Protein AF-A0A172Y1P9-F1 (afdb_monomer_lite)

Structure (mmCIF, N/CA/C/O backbone):
data_AF-A0A172Y1P9-F1
#
_entry.id   AF-A0A172Y1P9-F1
#
loop_
_atom_site.group_PDB
_atom_site.id
_atom_site.type_symbol
_atom_site.label_atom_id
_atom_site.label_alt_id
_atom_site.label_comp_id
_atom_site.label_asym_id
_atom_site.label_entity_id
_atom_site.label_seq_id
_atom_site.pdbx_PDB_ins_code
_atom_site.Cartn_x
_atom_site.Cartn_y
_atom_site.Cartn_z
_atom_site.occupancy
_atom_site.B_iso_or_equiv
_atom_site.auth_seq_id
_atom_site.auth_comp_id
_atom_site.auth_asym_id
_atom_site.auth_atom_id
_atom_site.pdbx_PDB_model_num
ATOM 1 N N . MET A 1 1 ? -26.489 11.994 33.137 1.00 68.44 1 MET A N 1
ATOM 2 C CA . MET A 1 1 ? -26.437 13.122 32.183 1.00 68.44 1 MET A CA 1
ATOM 3 C C . MET A 1 1 ? -25.017 13.360 31.685 1.00 68.44 1 MET A C 1
ATOM 5 O O . MET A 1 1 ? -24.754 12.976 30.558 1.00 68.44 1 MET A O 1
ATOM 9 N N . PHE A 1 2 ? -24.084 13.848 32.516 1.00 81.38 2 PHE A N 1
ATOM 10 C CA . PHE A 1 2 ? -22.695 14.133 32.102 1.00 81.38 2 PHE A CA 1
ATOM 11 C C . PHE A 1 2 ? -22.009 12.974 31.354 1.00 81.38 2 PHE A C 1
ATOM 13 O O . PHE A 1 2 ? -21.611 13.132 30.209 1.00 81.38 2 PHE A O 1
ATOM 20 N N . ARG A 1 3 ? -21.995 11.768 31.939 1.00 77.50 3 ARG A N 1
ATOM 21 C CA . ARG A 1 3 ? -21.368 10.581 31.329 1.00 77.50 3 ARG A CA 1
ATOM 22 C C . ARG A 1 3 ? -21.965 10.180 29.972 1.00 77.50 3 ARG A C 1
ATOM 24 O O . ARG A 1 3 ? -21.236 9.732 29.100 1.00 77.50 3 ARG A O 1
ATOM 31 N N . ILE A 1 4 ? -23.277 10.346 29.798 1.00 85.06 4 ILE A N 1
ATOM 32 C CA . ILE A 1 4 ? -23.961 10.058 28.527 1.00 85.06 4 ILE A CA 1
ATOM 33 C C . ILE A 1 4 ? -23.542 11.093 27.477 1.00 85.06 4 ILE A C 1
ATOM 35 O O . ILE A 1 4 ? -23.172 10.715 26.370 1.00 85.06 4 ILE A O 1
ATOM 39 N N . ALA A 1 5 ? -23.528 12.380 27.842 1.00 87.38 5 ALA A N 1
ATOM 40 C CA . ALA A 1 5 ? -23.104 13.457 26.952 1.00 87.38 5 ALA A CA 1
ATOM 41 C C . ALA A 1 5 ? -21.648 13.280 26.489 1.00 87.38 5 ALA A C 1
ATOM 43 O O . ALA A 1 5 ? -21.370 13.400 25.299 1.00 87.38 5 ALA A O 1
ATOM 44 N N . THR A 1 6 ? -20.738 12.913 27.399 1.00 85.56 6 THR A N 1
ATOM 45 C CA . THR A 1 6 ? -19.334 12.644 27.056 1.00 85.56 6 THR A CA 1
ATOM 46 C C . THR A 1 6 ? -19.205 11.489 26.065 1.00 85.56 6 THR A C 1
ATOM 48 O O . THR A 1 6 ? -18.499 11.626 25.074 1.00 85.56 6 THR A O 1
ATOM 51 N N . VAL A 1 7 ? -19.918 10.376 26.278 1.00 87.69 7 VAL A N 1
ATOM 52 C CA . VAL A 1 7 ? -19.862 9.213 25.374 1.00 87.69 7 VAL A CA 1
ATOM 53 C C . VAL A 1 7 ? -20.376 9.565 23.979 1.00 87.69 7 VAL A C 1
ATOM 55 O O . VAL A 1 7 ? -19.712 9.256 22.993 1.00 87.69 7 VAL A O 1
ATOM 58 N N . VAL A 1 8 ? -21.518 10.252 23.880 1.00 89.94 8 VAL A N 1
ATOM 59 C CA . VAL A 1 8 ? -22.081 10.676 22.586 1.00 89.94 8 VAL A CA 1
ATOM 60 C C . VAL A 1 8 ? -21.123 11.618 21.849 1.00 89.94 8 VAL A C 1
ATOM 62 O O . VAL A 1 8 ? -20.905 11.467 20.644 1.00 89.94 8 VAL A O 1
ATOM 65 N N . PHE A 1 9 ? -20.501 12.554 22.568 1.00 91.62 9 PHE A N 1
ATOM 66 C CA . PHE A 1 9 ? -19.528 13.480 21.995 1.00 91.62 9 PHE A CA 1
ATOM 67 C C . PHE A 1 9 ? -18.264 12.762 21.501 1.00 91.62 9 PHE A C 1
ATOM 69 O O . PHE A 1 9 ? -17.839 12.981 20.367 1.00 91.62 9 PHE A O 1
ATOM 76 N N . SER A 1 10 ? -17.708 11.845 22.300 1.00 89.31 10 SER A N 1
ATOM 77 C CA . SER A 1 10 ? -16.549 11.031 21.915 1.00 89.31 10 SER A CA 1
ATOM 78 C C . SER A 1 10 ? -16.829 10.171 20.683 1.00 89.31 10 SER A C 1
ATOM 80 O O . SER A 1 10 ? -16.009 10.152 19.770 1.00 89.31 10 SER A O 1
ATOM 82 N N . ILE A 1 11 ? -17.994 9.514 20.613 1.00 91.94 11 ILE A N 1
ATOM 83 C CA . ILE A 1 11 ? -18.398 8.731 19.433 1.00 91.94 11 ILE A CA 1
ATOM 84 C C . ILE A 1 11 ? -18.483 9.632 18.199 1.00 91.94 11 ILE A C 1
ATOM 86 O O . ILE A 1 11 ? -18.012 9.246 17.132 1.00 91.94 11 ILE A O 1
ATOM 90 N N . SER A 1 12 ? -19.042 10.836 18.336 1.00 93.19 12 SER A N 1
ATOM 91 C CA . SER A 1 12 ? -19.203 11.772 17.217 1.00 93.19 12 SER A CA 1
ATOM 92 C C . SER A 1 12 ? -17.853 12.243 16.668 1.00 93.19 12 SER A C 1
ATOM 94 O O . SER A 1 12 ? -17.619 12.165 15.462 1.00 93.19 12 SER A O 1
ATOM 96 N N . ILE A 1 13 ? -16.939 12.668 17.550 1.00 91.69 13 ILE A N 1
ATOM 97 C CA . ILE A 1 13 ? -15.579 13.078 17.165 1.00 91.69 13 ILE A CA 1
ATOM 98 C C . ILE A 1 13 ? -14.825 11.916 16.530 1.00 91.69 13 ILE A C 1
ATOM 100 O O . ILE A 1 13 ? -14.237 12.082 15.460 1.00 91.69 13 ILE A O 1
ATOM 104 N N . PHE A 1 14 ? -14.849 10.747 17.174 1.00 91.56 14 PHE A N 1
ATOM 105 C CA . PHE A 1 14 ? -14.163 9.565 16.674 1.00 91.56 14 PHE A CA 1
ATOM 106 C C . PHE A 1 14 ? -14.692 9.170 15.298 1.00 91.56 14 PHE A C 1
ATOM 108 O O . PHE A 1 14 ? -13.904 8.966 14.386 1.00 91.56 14 PHE A O 1
ATOM 115 N N . THR A 1 15 ? -16.014 9.143 15.112 1.00 91.50 15 THR A N 1
ATOM 116 C CA . THR A 1 15 ? -16.633 8.802 13.824 1.00 91.50 15 THR A CA 1
ATOM 117 C C . THR A 1 15 ? -16.227 9.794 12.739 1.00 91.50 15 THR A C 1
ATOM 119 O O . THR A 1 15 ? -15.819 9.379 11.657 1.00 91.50 15 THR A O 1
ATOM 122 N N . TYR A 1 16 ? -16.269 11.099 13.024 1.00 91.62 16 TYR A N 1
ATOM 123 C CA . TYR A 1 16 ? -15.832 12.125 12.075 1.00 91.62 16 TYR A CA 1
ATOM 124 C C . TYR A 1 16 ? -14.357 11.956 11.681 1.00 91.62 16 TYR A C 1
ATOM 126 O O . TYR A 1 16 ? -14.023 11.940 10.494 1.00 91.62 16 TYR A O 1
ATOM 134 N N . TRP A 1 17 ? -13.471 11.796 12.665 1.00 91.19 17 TRP A N 1
ATOM 135 C CA . TRP A 1 17 ? -12.042 11.603 12.427 1.00 91.19 17 TRP A CA 1
ATOM 136 C C . TRP A 1 17 ? -11.753 10.295 11.675 1.00 91.19 17 TRP A C 1
ATOM 138 O O . TRP A 1 17 ? -11.004 10.299 10.696 1.00 91.19 17 TRP A O 1
ATOM 148 N N . PHE A 1 18 ? -12.397 9.199 12.080 1.00 88.12 18 PHE A N 1
ATOM 149 C CA . PHE A 1 18 ? -12.252 7.875 11.484 1.00 88.12 18 PHE A CA 1
ATOM 150 C C . PHE A 1 18 ? -12.693 7.870 10.023 1.00 88.12 18 PHE A C 1
ATOM 152 O O . PHE A 1 18 ? -11.948 7.393 9.172 1.00 88.12 18 PHE A O 1
ATOM 159 N N . VAL A 1 19 ? -13.858 8.446 9.708 1.00 87.56 19 VAL A N 1
ATOM 160 C CA . VAL A 1 19 ? -14.336 8.559 8.323 1.00 87.56 19 VAL A CA 1
ATOM 161 C C . VAL A 1 19 ? -13.386 9.426 7.505 1.00 87.56 19 VAL A C 1
ATOM 163 O O . VAL A 1 19 ? -12.989 9.019 6.420 1.00 87.56 19 VAL A O 1
ATOM 166 N N . LYS A 1 20 ? -12.942 10.575 8.028 1.00 84.62 20 LYS A N 1
ATOM 167 C CA . LYS A 1 20 ? -12.001 11.453 7.317 1.00 84.62 20 LYS A CA 1
ATOM 168 C C . LYS A 1 20 ? -10.673 10.759 6.987 1.00 84.62 20 LYS A C 1
ATOM 170 O O . LYS A 1 20 ? -10.107 11.026 5.932 1.00 84.62 20 LYS A O 1
ATOM 175 N N . LYS A 1 21 ? -10.159 9.908 7.881 1.00 79.88 21 LYS A N 1
ATOM 176 C CA . LYS A 1 21 ? -8.878 9.206 7.690 1.00 79.88 21 LYS A CA 1
ATOM 177 C C . LYS A 1 21 ? -9.023 7.888 6.912 1.00 79.88 21 LYS A C 1
ATOM 179 O O . LYS A 1 21 ? -8.070 7.496 6.250 1.00 79.88 21 LYS A O 1
ATOM 184 N N . SER A 1 22 ? -10.184 7.229 6.975 1.00 71.38 22 SER A N 1
ATOM 185 C CA . SER A 1 22 ? -10.429 5.909 6.363 1.00 71.38 22 SER A CA 1
ATOM 186 C C . SER A 1 22 ? -11.156 5.966 5.024 1.00 71.38 22 SER A C 1
ATOM 188 O O . SER A 1 22 ? -11.139 4.983 4.287 1.00 71.38 22 SER A O 1
ATOM 190 N N . ALA A 1 23 ? -11.829 7.075 4.707 1.00 65.56 23 ALA A N 1
ATOM 191 C CA . ALA A 1 23 ? -12.476 7.233 3.417 1.00 65.56 23 ALA A CA 1
ATOM 192 C C . ALA A 1 23 ? -11.414 7.141 2.319 1.00 65.56 23 ALA A C 1
ATOM 194 O O . ALA A 1 23 ? -10.551 8.011 2.183 1.00 65.56 23 ALA A O 1
ATOM 195 N N . VAL A 1 24 ? -11.495 6.068 1.532 1.00 59.44 24 VAL A N 1
ATOM 196 C CA . VAL A 1 24 ? -10.771 5.945 0.272 1.00 59.44 24 VAL A CA 1
ATOM 197 C C . VAL A 1 24 ? -11.331 7.044 -0.615 1.00 59.44 24 VAL A C 1
ATOM 199 O O . VAL A 1 24 ? -12.461 6.948 -1.090 1.00 59.44 24 VAL A O 1
ATOM 202 N N . GLY A 1 25 ? -10.586 8.139 -0.758 1.00 56.50 25 GLY A N 1
ATOM 203 C CA . GLY A 1 25 ? -10.973 9.205 -1.665 1.00 56.50 25 GLY A CA 1
ATOM 204 C C . GLY A 1 25 ? -11.122 8.597 -3.051 1.00 56.50 25 GLY A C 1
ATOM 205 O O . GLY A 1 25 ? -10.130 8.172 -3.634 1.00 56.50 25 GLY A O 1
ATOM 206 N N . ILE A 1 26 ? -12.350 8.516 -3.565 1.00 53.34 26 ILE A N 1
ATOM 207 C CA . ILE A 1 26 ? -12.567 8.320 -4.995 1.00 53.34 26 ILE A CA 1
ATOM 208 C C . ILE A 1 26 ? -11.987 9.578 -5.628 1.00 53.34 26 ILE A C 1
ATOM 210 O O . ILE A 1 26 ? -12.547 10.671 -5.514 1.00 53.34 26 ILE A O 1
ATOM 214 N N . VAL A 1 27 ? -10.779 9.446 -6.159 1.00 60.62 27 VAL A N 1
ATOM 215 C CA . VAL A 1 27 ? -10.036 10.568 -6.706 1.00 60.62 27 VAL A CA 1
ATOM 216 C C . VAL A 1 27 ? -10.651 10.888 -8.060 1.00 60.62 27 VAL A C 1
ATOM 218 O O . VAL A 1 27 ? -10.517 10.127 -9.011 1.00 60.62 27 VAL A O 1
ATOM 221 N N . LYS A 1 28 ? -11.361 12.013 -8.137 1.00 58.72 28 LYS A N 1
ATOM 222 C CA . LYS A 1 28 ? -11.746 12.612 -9.414 1.00 58.72 28 LYS A CA 1
ATOM 223 C C . LYS A 1 28 ? -10.465 13.028 -10.153 1.00 58.72 28 LYS A C 1
ATOM 225 O O . LYS A 1 28 ? -9.552 13.529 -9.502 1.00 58.72 28 LYS A O 1
ATOM 230 N N . ASP A 1 29 ? -10.406 12.786 -11.462 1.00 67.12 29 ASP A N 1
ATOM 231 C CA . ASP A 1 29 ? -9.241 13.069 -12.319 1.00 67.12 29 ASP A CA 1
ATOM 232 C C . ASP A 1 29 ? -7.982 12.244 -11.962 1.00 67.12 29 ASP A C 1
ATOM 234 O O . ASP A 1 29 ? -6.856 12.740 -11.940 1.00 67.12 29 ASP A O 1
ATOM 238 N N . SER A 1 30 ? -8.171 10.954 -11.660 1.00 75.12 30 SER A N 1
ATOM 239 C CA . SER A 1 30 ? -7.081 10.012 -11.375 1.00 75.12 30 SER A CA 1
ATOM 240 C C . SER A 1 30 ? -6.625 9.218 -12.596 1.00 75.12 30 SER A C 1
ATOM 242 O O . SER A 1 30 ? -7.455 8.753 -13.375 1.00 75.12 30 SER A O 1
ATOM 244 N N . LEU A 1 31 ? -5.325 8.936 -12.661 1.00 84.69 31 LEU A N 1
ATOM 245 C CA . LEU A 1 31 ? -4.743 7.953 -13.571 1.00 84.69 31 LEU A CA 1
ATOM 246 C C . LEU A 1 31 ? -5.044 6.534 -13.066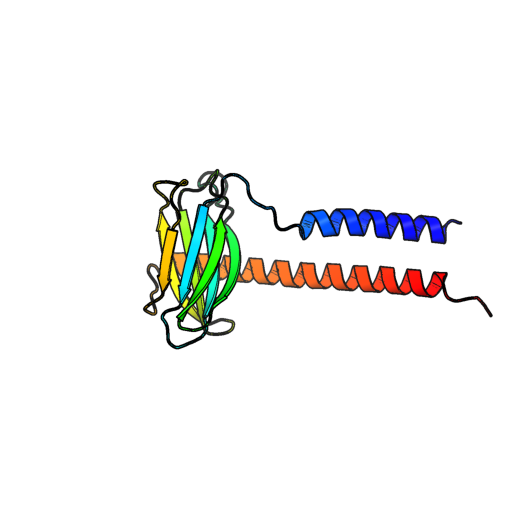 1.00 84.69 31 LEU A C 1
ATOM 248 O O . LEU A 1 31 ? -4.735 6.226 -11.911 1.00 84.69 31 LEU A O 1
ATOM 252 N N . SER A 1 32 ? -5.590 5.657 -13.912 1.00 87.06 32 SER A N 1
ATOM 253 C CA . SER A 1 32 ? -5.715 4.234 -13.571 1.00 87.06 32 SER A CA 1
ATOM 254 C C . SER A 1 32 ? -4.410 3.509 -13.887 1.00 87.06 32 SER A C 1
ATOM 256 O O . SER A 1 32 ? -3.966 3.473 -15.035 1.00 87.06 32 SER A O 1
ATOM 258 N N . LEU A 1 33 ? -3.799 2.918 -12.864 1.00 89.50 33 LEU A N 1
ATOM 259 C CA . LEU A 1 33 ? -2.621 2.072 -12.983 1.00 89.50 33 LEU A CA 1
ATOM 260 C C . LEU A 1 33 ? -3.014 0.616 -12.740 1.00 89.50 33 LEU A C 1
ATOM 262 O O . LEU A 1 33 ? -3.421 0.250 -11.640 1.00 89.50 33 LEU A O 1
ATOM 266 N N . GLN A 1 34 ? -2.832 -0.234 -13.740 1.00 92.69 34 GLN A N 1
ATOM 267 C CA . GLN A 1 34 ? -2.967 -1.676 -13.619 1.00 92.69 34 GLN A CA 1
ATOM 268 C C . GLN A 1 34 ? -1.584 -2.312 -13.472 1.00 92.69 34 GLN A C 1
ATOM 270 O O . GLN A 1 34 ? -0.771 -2.267 -14.390 1.00 92.69 34 GLN A O 1
ATOM 275 N N . VAL A 1 35 ? -1.324 -2.946 -12.330 1.00 93.31 35 VAL A N 1
ATOM 276 C CA . VAL A 1 35 ? -0.097 -3.721 -12.102 1.00 93.31 35 VAL A CA 1
ATOM 277 C C . VAL A 1 35 ? -0.418 -5.201 -12.239 1.00 93.31 35 VAL A C 1
ATOM 279 O O . VAL A 1 35 ? -1.259 -5.729 -11.508 1.00 93.31 35 VAL A O 1
ATOM 282 N N . VAL A 1 36 ? 0.252 -5.870 -13.174 1.00 94.38 36 VAL A N 1
ATOM 283 C CA . VAL A 1 36 ? 0.108 -7.300 -13.459 1.00 94.38 36 VAL A CA 1
ATOM 284 C C . VAL A 1 36 ? 1.356 -8.023 -12.975 1.00 94.38 36 VAL A C 1
ATOM 286 O O . VAL A 1 36 ? 2.469 -7.696 -13.384 1.00 94.38 36 VAL A O 1
ATOM 289 N N . ASN A 1 37 ? 1.187 -9.027 -12.118 1.00 94.81 37 ASN A N 1
ATOM 290 C CA . ASN A 1 37 ? 2.304 -9.847 -11.668 1.00 94.81 37 ASN A CA 1
ATOM 291 C C . ASN A 1 37 ? 2.457 -11.069 -12.578 1.00 94.81 37 ASN A C 1
ATOM 293 O O . ASN A 1 37 ? 1.627 -11.971 -12.527 1.00 94.81 37 ASN A O 1
ATOM 297 N N . LYS A 1 38 ? 3.521 -11.112 -13.380 1.00 94.56 38 LYS A N 1
ATOM 298 C CA . LYS A 1 38 ? 3.874 -12.251 -14.246 1.00 94.56 38 LYS A CA 1
ATOM 299 C C . LYS A 1 38 ? 4.987 -13.121 -13.651 1.00 94.56 38 LYS A C 1
ATOM 301 O O . LYS A 1 38 ? 5.425 -14.087 -14.267 1.00 94.56 38 LYS A O 1
ATOM 306 N N . LEU A 1 39 ? 5.460 -12.796 -12.446 1.00 92.06 39 LEU A N 1
ATOM 307 C CA . LEU A 1 39 ? 6.433 -13.619 -11.738 1.00 92.06 39 LEU A CA 1
ATOM 308 C C . LEU A 1 39 ? 5.750 -14.832 -11.089 1.00 92.06 39 LEU A C 1
ATOM 310 O O . LEU A 1 39 ? 4.608 -14.736 -10.641 1.00 92.06 39 LEU A O 1
ATOM 314 N N . PRO A 1 40 ? 6.466 -15.961 -10.930 1.00 91.69 40 PRO A N 1
ATOM 315 C CA . PRO A 1 40 ? 5.910 -17.198 -10.375 1.00 91.69 40 PRO A CA 1
ATOM 316 C C . PRO A 1 40 ? 5.593 -17.120 -8.872 1.00 91.69 40 PRO A C 1
ATOM 318 O O . PRO A 1 40 ? 5.051 -18.065 -8.301 1.00 91.69 40 PRO A O 1
ATOM 321 N N . GLN A 1 41 ? 5.928 -16.013 -8.203 1.00 92.50 41 GLN A N 1
ATOM 322 C CA . GLN A 1 41 ? 5.719 -15.813 -6.770 1.00 92.50 41 GLN A CA 1
ATOM 323 C C . GLN A 1 41 ? 4.788 -14.628 -6.509 1.00 92.50 41 GLN A C 1
ATOM 325 O O . GLN A 1 41 ? 4.748 -13.663 -7.269 1.00 92.50 41 GLN A O 1
ATOM 330 N N . THR A 1 42 ? 4.044 -14.686 -5.402 1.00 93.38 42 THR A N 1
ATOM 331 C CA . THR A 1 42 ? 3.214 -13.555 -4.966 1.00 93.38 42 THR A CA 1
ATOM 332 C C . THR A 1 42 ? 4.111 -12.435 -4.460 1.00 93.38 42 THR A C 1
ATOM 334 O O . THR A 1 42 ? 4.904 -12.652 -3.542 1.00 93.38 42 THR A O 1
ATOM 337 N N . LEU A 1 43 ? 3.944 -11.242 -5.021 1.00 94.00 43 LEU A N 1
ATOM 338 C CA . LEU A 1 43 ? 4.673 -10.051 -4.608 1.00 94.00 43 LEU A CA 1
ATOM 339 C C . LEU A 1 43 ? 3.735 -9.039 -3.967 1.00 94.00 43 LEU A C 1
ATOM 341 O O . LEU A 1 43 ? 2.559 -8.942 -4.320 1.00 94.00 43 LEU A O 1
ATOM 345 N N . ASP A 1 44 ? 4.270 -8.308 -2.999 1.00 94.69 44 ASP A N 1
ATOM 346 C CA . ASP A 1 44 ? 3.591 -7.205 -2.337 1.00 94.69 44 ASP A CA 1
ATOM 347 C C . ASP A 1 44 ? 3.979 -5.890 -3.011 1.00 94.69 44 ASP A C 1
ATOM 349 O O . ASP A 1 44 ? 5.146 -5.497 -2.965 1.00 94.69 44 ASP A O 1
ATOM 353 N N . PHE A 1 45 ? 3.018 -5.248 -3.675 1.00 94.62 45 PHE A N 1
ATOM 354 C CA . PHE A 1 45 ? 3.269 -4.075 -4.502 1.00 94.62 45 PHE A CA 1
ATOM 355 C C . PHE A 1 45 ? 2.866 -2.774 -3.816 1.00 94.62 45 PHE A C 1
ATOM 357 O O . PHE A 1 45 ? 1.807 -2.665 -3.188 1.00 94.62 45 PHE A O 1
ATOM 364 N N . TYR A 1 46 ? 3.710 -1.769 -4.012 1.00 93.69 46 TYR A N 1
ATOM 365 C CA . TYR A 1 46 ? 3.527 -0.398 -3.566 1.00 93.69 46 TYR A CA 1
ATOM 366 C C . TYR A 1 46 ? 3.773 0.540 -4.746 1.00 93.69 46 TYR A C 1
ATOM 368 O O . TYR A 1 46 ? 4.611 0.261 -5.606 1.00 93.69 46 TYR A O 1
ATOM 376 N N . VAL A 1 47 ? 3.052 1.654 -4.768 1.00 92.69 47 VAL A N 1
ATOM 377 C CA . VAL A 1 47 ? 3.300 2.772 -5.680 1.00 92.69 47 VAL A CA 1
ATOM 378 C C . VAL A 1 47 ? 3.699 3.981 -4.867 1.00 92.69 47 VAL A C 1
ATOM 380 O O . VAL A 1 47 ? 3.135 4.222 -3.805 1.00 92.69 47 VAL A O 1
ATOM 383 N N . ILE A 1 48 ? 4.664 4.735 -5.370 1.00 90.44 48 ILE A N 1
ATOM 384 C CA . ILE A 1 48 ? 5.103 5.990 -4.775 1.00 90.44 48 ILE A CA 1
ATOM 385 C C . ILE A 1 48 ? 4.915 7.088 -5.813 1.00 90.44 48 ILE A C 1
ATOM 387 O O . ILE A 1 48 ? 5.539 7.033 -6.871 1.00 90.44 48 ILE A O 1
ATOM 391 N N . ASN A 1 49 ? 4.072 8.075 -5.516 1.00 87.19 49 ASN A N 1
ATOM 392 C CA . ASN A 1 49 ? 3.925 9.262 -6.356 1.00 87.19 49 ASN A CA 1
ATOM 393 C C . ASN A 1 49 ? 4.898 10.346 -5.901 1.00 87.19 49 ASN A C 1
ATOM 395 O O . ASN A 1 49 ? 4.940 10.682 -4.715 1.00 87.19 49 ASN A O 1
ATOM 399 N N . ASN A 1 50 ? 5.633 10.935 -6.846 1.00 78.88 50 ASN A N 1
ATOM 400 C CA . ASN A 1 50 ? 6.507 12.065 -6.548 1.00 78.88 50 ASN A CA 1
ATOM 401 C C . ASN A 1 50 ? 5.759 13.389 -6.718 1.00 78.88 50 ASN A C 1
ATOM 403 O O . ASN A 1 50 ? 5.790 14.001 -7.788 1.00 78.88 50 ASN A O 1
ATOM 407 N N . ASN A 1 51 ? 5.025 13.800 -5.686 1.00 66.38 51 ASN A N 1
ATOM 408 C CA . ASN A 1 51 ? 4.314 15.071 -5.685 1.00 66.38 51 ASN A CA 1
ATOM 409 C C . ASN A 1 51 ? 5.288 16.208 -5.318 1.00 66.38 51 ASN A C 1
ATOM 411 O O . ASN A 1 51 ? 5.579 16.420 -4.144 1.00 66.38 51 ASN A O 1
ATOM 415 N N . ASP A 1 52 ? 5.686 16.982 -6.336 1.00 57.38 52 ASP A N 1
ATOM 416 C CA . ASP A 1 52 ? 6.340 18.302 -6.245 1.00 57.38 52 ASP A CA 1
ATOM 417 C C . ASP A 1 52 ? 7.872 18.313 -5.954 1.00 57.38 52 ASP A C 1
ATOM 419 O O . ASP A 1 52 ? 8.305 17.988 -4.844 1.00 57.38 52 ASP A O 1
ATOM 423 N N . PRO A 1 53 ? 8.723 18.743 -6.913 1.00 52.19 53 PRO A N 1
ATOM 424 C CA . PRO A 1 53 ? 10.168 18.882 -6.706 1.00 52.19 53 PRO A CA 1
ATOM 425 C C . PRO A 1 53 ? 10.574 20.089 -5.832 1.00 52.19 53 PRO A C 1
ATOM 427 O O . PRO A 1 53 ? 11.682 20.084 -5.296 1.00 52.19 53 PRO A O 1
ATOM 430 N N . ASP A 1 54 ? 9.701 21.087 -5.627 1.00 52.97 54 ASP A N 1
ATOM 431 C CA . ASP A 1 54 ? 10.053 22.357 -4.958 1.00 52.97 54 ASP A CA 1
ATOM 432 C C . ASP A 1 54 ? 9.796 22.373 -3.436 1.00 52.97 54 ASP A C 1
ATOM 434 O O . ASP A 1 54 ? 10.224 23.286 -2.726 1.00 52.97 54 ASP A O 1
ATOM 438 N N . LYS A 1 55 ? 9.116 21.357 -2.889 1.00 47.59 55 LYS A N 1
ATOM 439 C CA . LYS A 1 55 ? 8.806 21.241 -1.451 1.00 47.59 55 LYS A CA 1
ATOM 440 C C . LYS A 1 55 ? 9.289 19.921 -0.868 1.00 47.59 55 LYS A C 1
ATOM 442 O O . LYS A 1 55 ? 8.470 19.126 -0.423 1.00 47.59 55 LYS A O 1
ATOM 447 N N . ASN A 1 56 ? 10.607 19.699 -0.842 1.00 48.19 56 ASN A N 1
ATOM 448 C CA . ASN A 1 56 ? 11.216 18.523 -0.199 1.00 48.19 56 ASN A CA 1
ATOM 449 C C . ASN A 1 56 ? 10.433 17.218 -0.477 1.00 48.19 56 ASN A C 1
ATOM 451 O O . ASN A 1 56 ? 10.099 16.510 0.469 1.00 48.19 56 ASN A O 1
ATOM 455 N N . GLY A 1 57 ? 10.098 16.980 -1.756 1.00 52.75 57 GLY A N 1
ATOM 456 C CA . GLY A 1 57 ? 9.437 15.793 -2.314 1.00 52.75 57 GLY A CA 1
ATOM 457 C C . GLY A 1 57 ? 8.669 14.936 -1.313 1.00 52.75 57 GLY A C 1
ATOM 458 O O . GLY A 1 57 ? 9.204 13.944 -0.818 1.00 52.75 57 GLY A O 1
ATOM 459 N N . ILE A 1 58 ? 7.419 15.297 -1.008 1.00 56.75 58 ILE A N 1
ATOM 460 C CA . ILE A 1 58 ? 6.555 14.416 -0.215 1.00 56.75 58 ILE A CA 1
ATOM 461 C C . ILE A 1 58 ? 6.187 13.235 -1.116 1.00 56.75 58 ILE A C 1
ATOM 463 O O . ILE A 1 58 ? 5.282 13.313 -1.947 1.00 56.75 58 ILE A O 1
ATOM 467 N N . LEU A 1 59 ? 6.943 12.153 -0.959 1.00 67.62 59 LEU A N 1
ATOM 468 C CA . LEU A 1 59 ? 6.729 10.887 -1.636 1.00 67.62 59 LEU A CA 1
ATOM 469 C C . LEU A 1 59 ? 5.507 10.211 -1.008 1.00 67.62 59 LEU A C 1
ATOM 471 O O . LEU A 1 59 ? 5.530 9.749 0.134 1.00 67.62 59 LEU A O 1
ATOM 475 N N . GLU A 1 60 ? 4.400 10.197 -1.746 1.00 77.62 60 GLU A N 1
ATOM 476 C CA . GLU A 1 60 ? 3.164 9.564 -1.297 1.00 77.62 60 GLU A CA 1
ATOM 477 C C . GLU A 1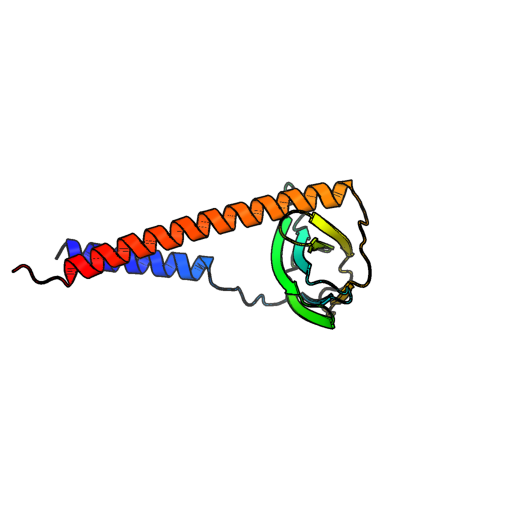 60 ? 3.205 8.081 -1.656 1.00 77.62 60 GLU A C 1
ATOM 479 O O . GLU A 1 60 ? 2.903 7.686 -2.785 1.00 77.62 60 GLU A O 1
ATOM 484 N N . ALA A 1 61 ? 3.596 7.254 -0.686 1.00 85.00 61 ALA A N 1
ATOM 485 C CA . ALA A 1 61 ? 3.539 5.806 -0.809 1.00 85.00 61 ALA A CA 1
ATOM 486 C C . ALA A 1 61 ? 2.104 5.291 -0.604 1.00 85.00 61 ALA A C 1
ATOM 488 O O . ALA A 1 61 ? 1.400 5.678 0.330 1.00 85.00 61 ALA A O 1
ATOM 489 N N . LYS A 1 62 ? 1.681 4.369 -1.46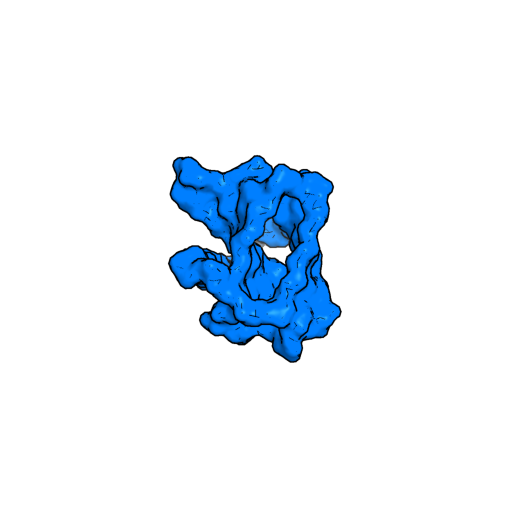6 1.00 87.38 62 LYS A N 1
ATOM 490 C CA . LYS A 1 62 ? 0.386 3.695 -1.421 1.00 87.38 62 LYS A CA 1
ATOM 491 C C . LYS A 1 62 ? 0.573 2.198 -1.608 1.00 87.38 62 LYS A C 1
ATOM 493 O O . LYS A 1 62 ? 1.295 1.748 -2.496 1.00 87.38 62 LYS A O 1
ATOM 498 N N . HIS A 1 63 ? -0.103 1.418 -0.775 1.00 90.94 63 HIS A N 1
ATOM 499 C CA . HIS A 1 63 ? -0.126 -0.034 -0.901 1.00 90.94 63 HIS A CA 1
ATOM 500 C C . HIS A 1 63 ? -1.157 -0.466 -1.947 1.00 90.94 63 HIS A C 1
ATOM 502 O O . HIS A 1 63 ? -2.345 -0.216 -1.765 1.00 90.94 63 HIS A O 1
ATOM 508 N N . ILE A 1 64 ? -0.711 -1.128 -3.018 1.00 89.12 64 ILE A N 1
ATOM 509 C CA . ILE A 1 64 ? -1.605 -1.709 -4.039 1.00 89.12 64 ILE A 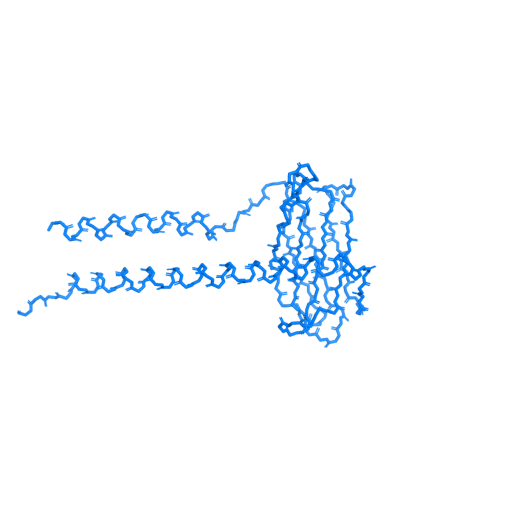CA 1
ATOM 510 C C . ILE A 1 64 ? -2.156 -3.051 -3.542 1.00 89.12 64 ILE A C 1
ATOM 512 O O . ILE A 1 64 ? -3.320 -3.413 -3.754 1.00 89.12 64 ILE A O 1
ATOM 516 N N . GLY A 1 65 ? -1.289 -3.823 -2.885 1.00 89.62 65 GLY A N 1
ATOM 517 C CA . GLY A 1 65 ? -1.617 -5.125 -2.329 1.00 89.62 65 GLY A CA 1
ATOM 518 C C . GLY A 1 65 ? -0.690 -6.244 -2.784 1.00 89.62 65 GLY A C 1
ATOM 519 O O . GLY A 1 65 ? 0.218 -6.077 -3.597 1.00 89.62 65 GLY A O 1
ATOM 520 N N . LYS A 1 66 ? -0.989 -7.437 -2.267 1.00 93.75 66 LYS A N 1
ATOM 521 C CA . LYS A 1 66 ? -0.314 -8.682 -2.634 1.00 93.75 66 LYS A CA 1
ATOM 522 C C . LYS A 1 66 ? -0.942 -9.252 -3.896 1.00 93.75 66 LYS A C 1
ATOM 524 O O . LYS A 1 66 ? -2.085 -9.712 -3.858 1.00 93.75 66 LYS A O 1
ATOM 529 N N . ILE A 1 67 ? -0.200 -9.230 -4.996 1.00 93.06 67 ILE A N 1
ATOM 530 C CA . ILE A 1 67 ? -0.665 -9.689 -6.304 1.00 93.06 67 ILE A CA 1
ATOM 531 C C . ILE A 1 67 ? -0.081 -11.076 -6.568 1.00 93.06 67 ILE A C 1
ATOM 533 O O . ILE A 1 67 ? 1.135 -11.280 -6.546 1.00 93.06 67 ILE A O 1
ATOM 537 N N . ARG A 1 68 ? -0.963 -12.055 -6.778 1.00 94.44 68 ARG A N 1
ATOM 538 C CA . ARG A 1 68 ? -0.587 -13.440 -7.093 1.00 94.44 68 ARG A CA 1
ATOM 539 C C . ARG A 1 68 ? -0.047 -13.546 -8.528 1.00 94.44 68 ARG A C 1
ATOM 541 O O . ARG A 1 68 ? -0.384 -12.686 -9.338 1.00 94.44 68 ARG A O 1
ATOM 548 N N . PRO A 1 69 ? 0.735 -14.590 -8.847 1.00 93.94 69 PRO A N 1
ATOM 549 C CA . PRO A 1 69 ? 1.166 -14.869 -10.218 1.00 93.94 69 PRO A CA 1
ATOM 550 C C . PRO A 1 69 ? -0.017 -14.907 -11.184 1.00 93.94 69 PRO A C 1
ATOM 552 O O . PRO A 1 69 ? -1.021 -15.543 -10.873 1.00 93.94 69 PRO A O 1
ATOM 555 N N . GLU A 1 70 ? 0.108 -14.248 -12.330 1.00 91.88 70 GLU A N 1
ATOM 556 C CA . GLU A 1 70 ? -0.908 -14.110 -13.384 1.00 91.88 70 GLU A CA 1
ATOM 557 C C . GLU A 1 70 ? -2.167 -13.314 -13.002 1.00 91.88 70 GLU A C 1
ATOM 559 O O . GLU A 1 70 ? -3.135 -13.276 -13.761 1.00 91.88 70 GLU A O 1
ATOM 564 N N . TYR A 1 71 ? -2.162 -12.628 -11.857 1.00 94.06 71 TYR A N 1
ATOM 565 C CA . TYR A 1 71 ? -3.231 -11.708 -11.467 1.00 94.06 71 TYR A CA 1
ATOM 566 C C . TYR A 1 71 ? -2.780 -10.256 -11.586 1.00 94.06 71 TYR A C 1
ATOM 568 O O . TYR A 1 71 ? -1.590 -9.938 -11.650 1.00 94.06 71 TYR A O 1
ATOM 576 N N . TYR A 1 72 ? -3.762 -9.360 -11.574 1.00 92.81 72 TYR A N 1
ATOM 577 C CA . TYR A 1 72 ? -3.537 -7.926 -11.588 1.00 92.81 72 TYR A CA 1
ATOM 578 C C . TYR A 1 72 ? -4.323 -7.224 -10.487 1.00 92.81 72 TYR A C 1
ATOM 580 O O . TYR A 1 72 ? -5.312 -7.747 -9.963 1.00 92.81 72 TYR A O 1
ATOM 588 N N . ARG A 1 73 ? -3.891 -6.011 -10.157 1.00 92.00 73 ARG A N 1
ATOM 589 C CA . ARG A 1 73 ? -4.696 -5.044 -9.416 1.00 92.00 73 ARG A CA 1
ATOM 590 C C . ARG A 1 73 ? -4.658 -3.695 -10.099 1.00 92.00 73 ARG A C 1
ATOM 592 O O . ARG A 1 73 ? -3.651 -3.328 -10.695 1.00 92.00 73 ARG A O 1
ATOM 599 N N . ILE A 1 74 ? -5.779 -2.994 -10.002 1.00 89.44 74 ILE A N 1
ATOM 600 C CA . ILE A 1 74 ? -5.935 -1.635 -10.500 1.00 89.44 74 ILE A CA 1
ATOM 601 C C . ILE A 1 74 ? -5.888 -0.708 -9.296 1.00 89.44 74 ILE A C 1
ATOM 603 O O . ILE A 1 74 ? -6.536 -0.975 -8.284 1.00 89.44 74 ILE A O 1
ATOM 607 N N . GLU A 1 75 ? -5.119 0.359 -9.424 1.00 87.06 75 GLU A N 1
ATOM 608 C CA . GLU A 1 75 ? -4.994 1.408 -8.436 1.00 87.06 75 GLU A CA 1
ATOM 609 C C . GLU A 1 75 ? -5.217 2.768 -9.095 1.00 87.06 75 GLU A C 1
ATOM 611 O O . GLU A 1 75 ? -4.778 3.006 -10.218 1.00 87.06 75 GLU A O 1
ATOM 616 N N . HIS A 1 76 ? -5.894 3.671 -8.388 1.00 86.00 76 HIS A N 1
ATOM 617 C CA . HIS A 1 76 ? -6.153 5.021 -8.880 1.00 86.00 76 HIS A CA 1
ATOM 618 C C . HIS A 1 76 ? -5.160 5.996 -8.257 1.00 86.00 76 HIS A C 1
ATOM 620 O O . HIS A 1 76 ? -5.102 6.163 -7.030 1.00 86.00 76 HIS A O 1
ATOM 626 N N . LEU A 1 77 ? -4.373 6.636 -9.117 1.00 83.25 77 LEU A N 1
ATOM 627 C CA . LEU A 1 77 ? -3.304 7.541 -8.733 1.00 83.25 77 LEU A CA 1
ATOM 628 C C . LEU A 1 77 ? -3.711 8.987 -8.985 1.00 83.25 77 LEU A C 1
ATOM 630 O O . LEU A 1 77 ? -4.067 9.374 -10.098 1.00 83.25 77 LEU A O 1
ATOM 634 N N . LYS A 1 78 ? -3.617 9.807 -7.938 1.00 80.69 78 LYS A N 1
ATOM 635 C CA . LYS A 1 78 ? -3.797 11.251 -8.047 1.00 80.69 78 LYS A CA 1
ATOM 636 C C . LYS A 1 78 ? -2.502 11.878 -8.546 1.00 80.69 78 LYS A C 1
ATOM 638 O O . LYS A 1 78 ? -1.501 11.844 -7.836 1.00 80.69 78 LYS A O 1
ATOM 643 N N . MET A 1 79 ? -2.534 12.432 -9.754 1.00 77.44 79 MET A N 1
ATOM 644 C CA . MET A 1 79 ? -1.348 12.946 -10.447 1.00 77.44 79 MET A CA 1
ATOM 645 C C . MET A 1 79 ? -1.395 14.462 -10.668 1.00 77.44 79 MET A C 1
ATOM 647 O O . MET A 1 79 ? -0.660 14.979 -11.500 1.00 77.44 79 MET A O 1
ATOM 651 N N . ASP A 1 80 ? -2.224 15.210 -9.934 1.00 74.94 80 ASP A N 1
ATOM 652 C CA . ASP A 1 80 ? -2.408 16.662 -10.121 1.00 74.94 80 ASP A CA 1
ATOM 653 C C . ASP A 1 80 ? -1.080 17.439 -10.142 1.00 74.94 80 ASP A C 1
ATOM 655 O O . ASP A 1 80 ? -0.913 18.370 -10.926 1.00 74.94 80 ASP A O 1
ATOM 659 N N . LYS A 1 81 ? -0.120 17.028 -9.303 1.00 75.50 81 LYS A N 1
ATOM 660 C CA . LYS A 1 81 ? 1.172 17.705 -9.089 1.00 75.50 81 LYS A CA 1
ATOM 661 C C . LYS A 1 81 ? 2.392 16.852 -9.434 1.00 75.50 81 LYS A C 1
ATOM 663 O O . LYS A 1 81 ? 3.518 17.290 -9.222 1.00 75.50 81 LYS A O 1
ATOM 668 N N . SER A 1 82 ? 2.174 15.644 -9.945 1.00 76.19 82 SER A N 1
ATOM 669 C CA . SER A 1 82 ? 3.244 14.715 -10.288 1.00 76.19 82 SER A CA 1
ATOM 670 C C . SER A 1 82 ? 3.146 14.270 -11.736 1.00 76.19 82 SER A C 1
ATOM 672 O O . SER A 1 82 ? 2.054 14.110 -12.282 1.00 76.19 82 SER A O 1
ATOM 674 N N . ASN A 1 83 ? 4.307 14.070 -12.351 1.00 84.25 83 ASN A N 1
ATOM 675 C CA . ASN A 1 83 ? 4.441 13.490 -13.682 1.00 84.25 83 ASN A CA 1
ATOM 676 C C . ASN A 1 83 ? 5.222 12.169 -13.633 1.00 84.25 83 ASN A C 1
ATOM 678 O O . ASN A 1 83 ? 5.622 11.664 -14.679 1.00 84.25 83 ASN A O 1
ATOM 682 N N . GLU A 1 84 ? 5.468 11.618 -12.444 1.00 87.44 84 GLU A N 1
ATOM 683 C CA . GLU A 1 84 ? 6.170 10.350 -12.288 1.00 87.44 84 GLU A CA 1
ATOM 684 C C . GLU A 1 84 ? 5.699 9.567 -11.064 1.00 87.44 84 GLU A C 1
ATOM 686 O O . GLU A 1 84 ? 5.331 10.121 -10.028 1.00 87.44 84 GLU A O 1
ATOM 691 N N . TYR A 1 85 ? 5.769 8.249 -11.175 1.00 90.56 85 TYR A N 1
ATOM 692 C CA . TYR A 1 85 ? 5.574 7.354 -10.049 1.00 90.56 85 TYR A CA 1
ATOM 693 C C . TYR A 1 85 ? 6.548 6.194 -10.120 1.00 90.56 85 TYR A C 1
ATOM 695 O O . TYR A 1 85 ? 7.080 5.842 -11.178 1.00 90.56 85 TYR A O 1
ATOM 703 N N . TRP A 1 86 ? 6.786 5.594 -8.966 1.00 92.94 86 TRP A N 1
ATOM 704 C CA . TRP A 1 86 ? 7.645 4.434 -8.824 1.00 92.94 86 TRP A CA 1
ATOM 705 C C . TRP A 1 86 ? 6.804 3.240 -8.411 1.00 92.94 86 TRP A C 1
ATOM 707 O O . TRP A 1 86 ? 5.904 3.369 -7.582 1.00 92.94 86 TRP A O 1
ATOM 717 N N . ILE A 1 87 ? 7.107 2.074 -8.973 1.00 93.88 87 ILE A N 1
ATOM 718 C CA . ILE A 1 87 ? 6.530 0.806 -8.533 1.00 93.88 87 ILE A CA 1
ATOM 719 C C . ILE A 1 87 ? 7.599 0.051 -7.769 1.00 93.88 87 ILE A C 1
ATOM 721 O O . ILE A 1 87 ? 8.721 -0.122 -8.245 1.00 93.88 87 ILE A O 1
ATOM 725 N N . VAL A 1 88 ? 7.219 -0.440 -6.596 1.00 94.69 88 VAL A N 1
ATOM 726 C CA . VAL A 1 88 ? 8.068 -1.263 -5.744 1.00 94.69 88 VAL A CA 1
ATOM 727 C C . VAL A 1 88 ? 7.374 -2.592 -5.495 1.00 94.69 88 VAL A C 1
ATOM 729 O O . VAL A 1 88 ? 6.209 -2.621 -5.102 1.00 94.69 88 VAL A O 1
ATOM 732 N N . GLY A 1 89 ? 8.085 -3.695 -5.710 1.00 94.44 89 GLY A N 1
ATOM 733 C CA . GLY A 1 89 ? 7.610 -5.044 -5.426 1.00 94.44 89 GLY A CA 1
ATOM 734 C C . GLY A 1 89 ? 8.494 -5.736 -4.397 1.00 94.44 89 GLY A C 1
ATOM 735 O O . GLY A 1 89 ? 9.715 -5.827 -4.560 1.00 94.44 89 GLY A O 1
ATOM 736 N N . TYR A 1 90 ? 7.863 -6.258 -3.350 1.00 94.31 90 TYR A N 1
ATOM 737 C CA . TYR A 1 90 ? 8.525 -7.001 -2.287 1.00 94.31 90 TYR A CA 1
ATOM 738 C C . TYR A 1 90 ? 8.196 -8.483 -2.353 1.00 94.31 90 TYR A C 1
ATOM 740 O O . TYR A 1 90 ? 7.038 -8.885 -2.475 1.00 94.31 90 TYR A O 1
ATOM 748 N N . LEU A 1 91 ? 9.225 -9.303 -2.174 1.00 92.50 91 LEU A N 1
ATOM 749 C CA . LEU A 1 91 ? 9.074 -10.708 -1.848 1.00 92.50 91 LEU A CA 1
ATOM 750 C C . LEU A 1 91 ? 9.109 -10.869 -0.321 1.00 92.50 91 LEU A C 1
ATOM 752 O O . LEU A 1 91 ? 10.143 -10.712 0.330 1.00 92.50 91 LEU A O 1
ATOM 756 N N . GLY A 1 92 ? 7.961 -11.161 0.286 1.00 86.38 92 GLY A N 1
ATOM 757 C CA . GLY A 1 92 ? 7.839 -11.183 1.746 1.00 86.38 92 GLY A CA 1
ATOM 758 C C . GLY A 1 92 ? 7.866 -9.775 2.359 1.00 86.38 92 GLY A C 1
ATOM 759 O O . GLY A 1 92 ? 7.319 -8.843 1.786 1.00 86.38 92 GLY A O 1
ATOM 760 N N . LYS A 1 93 ? 8.442 -9.616 3.563 1.00 78.75 93 LYS A N 1
ATOM 761 C CA . LYS A 1 93 ? 8.334 -8.360 4.344 1.00 78.75 93 LYS A CA 1
ATOM 762 C C . LYS A 1 93 ? 9.437 -7.326 4.097 1.00 78.75 93 LYS A C 1
ATOM 764 O O . LYS A 1 93 ? 9.236 -6.166 4.425 1.00 78.75 93 LYS A O 1
ATOM 769 N N . LYS A 1 94 ? 10.623 -7.741 3.642 1.00 82.69 94 LYS A N 1
ATOM 770 C CA . LYS A 1 94 ? 11.814 -6.865 3.600 1.00 82.69 94 LYS A CA 1
ATOM 771 C C . LYS A 1 94 ? 12.635 -6.964 2.316 1.00 82.69 94 LYS A C 1
ATOM 773 O O . LYS A 1 94 ? 13.527 -6.143 2.119 1.00 82.69 94 LYS A O 1
ATOM 778 N N . ASN A 1 95 ? 12.372 -7.963 1.473 1.00 89.75 95 ASN A N 1
ATOM 779 C CA . ASN A 1 95 ? 13.171 -8.191 0.278 1.00 89.75 95 ASN A CA 1
ATOM 780 C C . ASN A 1 95 ? 12.554 -7.439 -0.904 1.00 89.75 95 ASN A C 1
ATOM 782 O O . ASN A 1 95 ? 11.562 -7.898 -1.466 1.00 89.75 95 ASN A O 1
ATOM 786 N N . LEU A 1 96 ? 13.106 -6.274 -1.239 1.00 91.75 96 LEU A N 1
ATOM 787 C CA . LEU A 1 96 ? 12.740 -5.534 -2.445 1.00 91.75 96 LEU A CA 1
ATOM 788 C C . LEU A 1 96 ? 13.349 -6.263 -3.643 1.00 91.75 96 LEU A C 1
ATOM 790 O O . LEU A 1 96 ? 14.565 -6.403 -3.733 1.00 91.75 96 LEU A O 1
ATOM 794 N N . VAL A 1 97 ? 12.494 -6.742 -4.540 1.00 92.44 97 VAL A N 1
ATOM 795 C CA . VAL A 1 97 ? 12.898 -7.540 -5.710 1.00 92.44 97 VAL A CA 1
ATOM 796 C C . VAL A 1 97 ? 12.512 -6.884 -7.033 1.00 92.44 97 VAL A C 1
ATOM 798 O O . VAL A 1 97 ? 12.963 -7.315 -8.092 1.00 92.44 97 VAL A O 1
ATOM 801 N N . TYR A 1 98 ? 11.673 -5.851 -6.971 1.00 93.94 98 TYR A N 1
ATOM 802 C CA . TYR A 1 98 ? 11.253 -5.078 -8.125 1.00 93.94 98 TYR A CA 1
ATOM 803 C C . TYR A 1 98 ? 11.242 -3.583 -7.795 1.00 93.94 98 TYR A C 1
ATOM 805 O O . TYR A 1 98 ? 10.655 -3.176 -6.792 1.00 93.94 98 TYR A O 1
ATOM 813 N N . PHE A 1 99 ? 11.875 -2.778 -8.641 1.00 95.00 99 PHE A N 1
ATOM 814 C CA . PHE A 1 99 ? 11.828 -1.324 -8.632 1.00 95.00 99 PHE A CA 1
ATOM 815 C C . PHE A 1 99 ? 11.899 -0.791 -10.064 1.00 95.00 99 PHE A C 1
ATOM 817 O O . PHE A 1 99 ? 12.865 -1.068 -10.787 1.00 95.00 99 PHE A O 1
ATOM 824 N N . SER A 1 100 ? 10.908 0.016 -10.436 1.00 93.50 100 SER A N 1
ATOM 825 C CA . SER A 1 100 ? 10.860 0.728 -11.712 1.00 93.50 100 SER A CA 1
ATOM 826 C C . SER A 1 100 ? 10.306 2.142 -11.546 1.00 93.50 100 SER A C 1
ATOM 828 O O . SER A 1 100 ? 9.373 2.375 -10.774 1.00 93.50 100 SER A O 1
ATOM 830 N N . GLN A 1 101 ? 10.879 3.086 -12.289 1.00 92.06 101 GLN A N 1
ATOM 831 C CA . GLN A 1 101 ? 10.420 4.470 -12.382 1.00 92.06 101 GLN A CA 1
ATOM 832 C C . GLN A 1 101 ? 9.662 4.665 -13.695 1.00 92.06 101 GLN A C 1
ATOM 834 O O . GLN A 1 101 ? 10.156 4.311 -14.766 1.00 92.06 101 GLN A O 1
ATOM 839 N N . HIS A 1 102 ? 8.477 5.265 -13.611 1.00 90.62 102 HIS A N 1
ATOM 840 C CA . HIS A 1 102 ? 7.606 5.516 -14.751 1.00 90.62 102 HIS A CA 1
ATOM 841 C C . HIS A 1 102 ? 7.228 6.992 -14.820 1.00 90.62 102 HIS A C 1
ATOM 843 O O . HIS A 1 102 ? 6.678 7.555 -13.875 1.00 90.62 102 HIS A O 1
ATOM 849 N N . SER A 1 103 ? 7.490 7.615 -15.966 1.00 87.00 103 SER A N 1
ATOM 850 C CA . SER A 1 103 ? 6.977 8.948 -16.276 1.00 87.00 103 SER A CA 1
ATOM 851 C C . SER A 1 103 ? 5.570 8.852 -16.871 1.00 87.00 103 SER A C 1
ATOM 853 O O . SER A 1 103 ? 5.260 7.938 -17.637 1.00 87.00 103 SER A O 1
ATOM 855 N N . VAL A 1 104 ? 4.720 9.820 -16.545 1.00 85.44 104 VAL A N 1
ATOM 856 C CA . VAL A 1 104 ? 3.340 9.945 -17.025 1.00 85.44 104 VAL A CA 1
ATOM 857 C C . VAL A 1 104 ? 3.273 11.131 -17.990 1.00 85.44 104 VAL A C 1
ATOM 859 O O . VAL A 1 104 ? 2.995 12.253 -17.565 1.00 85.44 104 VAL A O 1
ATOM 862 N N . PRO A 1 105 ? 3.540 10.921 -19.292 1.00 76.00 105 PRO A N 1
ATOM 863 C CA . PRO A 1 105 ? 3.478 11.998 -20.279 1.00 76.00 105 PRO A CA 1
ATOM 864 C C . PRO A 1 105 ? 2.040 12.470 -20.539 1.00 76.00 105 PRO A C 1
ATOM 866 O O . PRO A 1 105 ? 1.826 13.635 -20.861 1.00 76.00 105 PRO A O 1
ATOM 869 N N . ASN A 1 106 ? 1.048 11.587 -20.384 1.00 79.00 106 ASN A N 1
ATOM 870 C CA . ASN A 1 106 ? -0.368 11.912 -20.521 1.00 79.00 106 ASN A CA 1
ATOM 871 C C . ASN A 1 106 ? -1.159 11.288 -19.366 1.00 79.00 106 ASN A C 1
ATOM 873 O O . ASN A 1 106 ? -1.158 10.072 -19.199 1.00 79.00 106 ASN A O 1
ATOM 877 N N . LYS A 1 107 ? -1.839 12.130 -18.583 1.00 80.12 107 LYS A N 1
ATOM 878 C CA . LYS A 1 107 ? -2.599 11.731 -17.386 1.00 80.12 107 LYS A CA 1
ATOM 879 C C . LYS A 1 107 ? -3.984 11.157 -17.707 1.00 80.12 107 LYS A C 1
ATOM 881 O O . LYS A 1 107 ? -4.623 10.607 -16.822 1.00 80.12 107 LYS A O 1
ATOM 886 N N . ASN A 1 108 ? -4.419 11.257 -18.965 1.00 79.00 108 ASN A N 1
ATOM 887 C CA . ASN A 1 108 ? -5.722 10.777 -19.431 1.00 79.00 108 ASN A CA 1
ATOM 888 C C . ASN A 1 108 ? -5.678 9.350 -20.006 1.00 79.00 108 ASN A C 1
ATOM 890 O O . ASN A 1 108 ? -6.691 8.878 -20.514 1.00 79.00 108 ASN A O 1
ATOM 894 N N . ILE A 1 109 ? -4.513 8.693 -20.008 1.00 81.94 109 ILE A N 1
ATOM 895 C CA . ILE A 1 109 ? -4.331 7.358 -20.589 1.00 81.94 109 ILE A CA 1
ATOM 896 C C . ILE A 1 109 ? -4.030 6.371 -19.470 1.00 81.94 109 ILE A C 1
ATOM 898 O O . ILE A 1 109 ? -3.046 6.551 -18.759 1.00 81.94 109 ILE A O 1
ATOM 902 N N . ASP A 1 110 ? -4.833 5.315 -19.360 1.00 85.06 110 ASP A N 1
ATOM 903 C CA . ASP A 1 110 ? -4.590 4.229 -18.412 1.00 85.06 110 ASP A CA 1
ATOM 904 C C . ASP A 1 110 ? -3.228 3.568 -18.660 1.00 85.06 110 ASP A C 1
ATOM 906 O O . ASP A 1 110 ? -2.797 3.376 -19.800 1.00 85.06 110 ASP A O 1
ATOM 910 N N . GLN A 1 111 ? -2.543 3.200 -17.580 1.00 89.12 111 GLN A N 1
ATOM 911 C CA . GLN A 1 111 ? -1.230 2.571 -17.656 1.00 89.12 111 GLN A CA 1
ATOM 912 C C . GLN A 1 111 ? -1.286 1.131 -17.171 1.00 89.12 111 GLN A C 1
ATOM 914 O O . GLN A 1 111 ? -1.824 0.842 -16.106 1.00 89.12 111 GLN A O 1
ATOM 919 N N . ILE A 1 112 ? -0.692 0.227 -17.948 1.00 91.81 112 ILE A N 1
ATOM 920 C CA . ILE A 1 112 ? -0.578 -1.193 -17.619 1.00 91.81 112 ILE A CA 1
ATOM 921 C C . ILE A 1 112 ? 0.903 -1.516 -17.471 1.00 91.81 112 ILE A C 1
ATOM 923 O O . ILE A 1 112 ? 1.675 -1.324 -18.409 1.00 91.81 112 ILE A O 1
ATOM 927 N N . ILE A 1 113 ? 1.292 -2.009 -16.298 1.00 91.94 113 ILE A N 1
ATOM 928 C CA . ILE A 1 113 ? 2.663 -2.411 -15.993 1.00 91.94 113 ILE A CA 1
ATOM 929 C C . ILE A 1 113 ? 2.696 -3.906 -15.715 1.00 91.94 113 ILE A C 1
ATOM 931 O O . ILE A 1 113 ? 2.093 -4.393 -14.757 1.00 91.94 113 ILE A O 1
ATOM 935 N N . GLU A 1 114 ? 3.438 -4.629 -16.546 1.00 92.81 114 GLU A N 1
ATOM 936 C CA . GLU A 1 114 ? 3.658 -6.060 -16.386 1.00 92.81 114 GLU A CA 1
ATOM 937 C C . GLU A 1 114 ? 5.006 -6.334 -15.728 1.00 92.81 114 GLU A C 1
ATOM 939 O O . GLU A 1 114 ? 6.072 -6.024 -16.261 1.00 92.81 114 GLU A O 1
ATOM 944 N N . VAL A 1 115 ? 4.961 -6.969 -14.563 1.00 92.19 115 VAL A N 1
ATOM 945 C CA . VAL A 1 115 ? 6.149 -7.324 -13.794 1.00 92.19 115 VAL A CA 1
ATOM 946 C C . VAL A 1 115 ? 6.558 -8.741 -14.160 1.00 92.19 115 VAL A C 1
ATOM 948 O O . VAL A 1 115 ? 6.075 -9.709 -13.575 1.00 92.19 115 VAL A O 1
ATOM 951 N N . GLN A 1 116 ? 7.419 -8.852 -15.170 1.00 91.62 116 GLN A N 1
ATOM 952 C CA . GLN A 1 116 ? 7.871 -10.136 -15.719 1.00 91.62 116 GLN A CA 1
ATOM 953 C C . GLN A 1 116 ? 9.192 -10.622 -15.113 1.00 91.62 116 GLN A C 1
ATOM 955 O O . GLN A 1 116 ? 9.439 -11.822 -15.059 1.00 91.62 116 GLN A O 1
ATOM 960 N N . ASN A 1 117 ? 10.036 -9.705 -14.635 1.00 90.75 117 ASN A N 1
ATOM 961 C CA . ASN A 1 117 ? 11.377 -10.009 -14.142 1.00 90.75 117 ASN A CA 1
ATOM 962 C C . ASN A 1 117 ? 11.666 -9.280 -12.830 1.00 90.75 117 ASN A C 1
ATOM 964 O O . ASN A 1 117 ? 11.094 -8.226 -12.549 1.00 90.75 117 ASN A O 1
ATOM 968 N N . TYR A 1 118 ? 12.610 -9.816 -12.058 1.00 89.69 118 TYR A N 1
ATOM 969 C CA . TYR A 1 118 ? 13.220 -9.084 -10.953 1.00 89.69 118 TYR A CA 1
ATOM 970 C C . TYR A 1 118 ? 14.119 -7.987 -11.519 1.00 89.69 118 TYR A C 1
ATOM 972 O O . TYR A 1 118 ? 15.101 -8.270 -12.204 1.00 89.69 118 TYR A O 1
ATOM 980 N N . ILE A 1 119 ? 13.759 -6.733 -11.265 1.00 91.62 119 ILE A N 1
ATOM 981 C CA . ILE A 1 119 ? 14.442 -5.564 -11.819 1.00 91.62 119 ILE A CA 1
ATOM 982 C C . ILE A 1 119 ? 14.681 -4.584 -10.684 1.00 91.62 119 ILE A C 1
ATOM 984 O O . ILE A 1 119 ? 13.776 -4.297 -9.914 1.00 91.62 119 ILE A O 1
ATOM 988 N N . ASN A 1 120 ? 15.882 -4.025 -10.606 1.00 90.88 120 ASN A N 1
ATOM 989 C CA . ASN A 1 120 ? 16.119 -2.819 -9.829 1.00 90.88 120 ASN A CA 1
ATOM 990 C C . ASN A 1 120 ? 16.762 -1.781 -10.747 1.00 90.88 120 ASN A C 1
ATOM 992 O O . ASN A 1 120 ? 17.963 -1.834 -11.002 1.00 90.88 120 ASN A O 1
ATOM 996 N N . GLN A 1 121 ? 15.942 -0.870 -11.275 1.00 88.62 121 GLN A N 1
ATOM 997 C CA . GLN A 1 121 ? 16.386 0.116 -12.260 1.00 88.62 121 GLN A CA 1
ATOM 998 C C . GLN A 1 121 ? 17.439 1.086 -11.699 1.00 88.62 121 GLN A C 1
ATOM 1000 O O . GLN A 1 121 ? 18.295 1.563 -12.441 1.00 88.62 121 GLN A O 1
ATOM 1005 N N . SER A 1 122 ? 17.391 1.391 -10.399 1.00 91.06 122 SER A N 1
ATOM 1006 C CA . SER A 1 122 ? 18.346 2.287 -9.747 1.00 91.06 122 SER A CA 1
ATOM 1007 C C . SER A 1 122 ? 18.436 1.985 -8.259 1.00 91.06 122 SER A C 1
ATOM 1009 O O . SER A 1 122 ? 17.488 2.223 -7.513 1.00 91.06 122 SER A O 1
ATOM 1011 N N . VAL A 1 123 ? 19.615 1.545 -7.812 1.00 90.25 123 VAL A N 1
ATOM 1012 C CA . VAL A 1 123 ? 19.874 1.225 -6.399 1.00 90.25 123 VAL A CA 1
ATOM 1013 C C . VAL A 1 123 ? 19.586 2.432 -5.504 1.00 90.25 123 VAL A C 1
ATOM 1015 O O . VAL A 1 123 ? 18.842 2.317 -4.533 1.00 90.25 123 VAL A O 1
ATOM 1018 N N . LYS A 1 124 ? 20.071 3.618 -5.895 1.00 91.31 124 LYS A N 1
ATOM 1019 C CA . LYS A 1 124 ? 19.883 4.859 -5.131 1.00 91.31 124 LYS A CA 1
ATOM 1020 C C . LYS A 1 124 ? 18.404 5.208 -4.943 1.00 91.31 124 LYS A C 1
ATOM 1022 O O . LYS A 1 124 ? 18.007 5.571 -3.841 1.00 91.31 124 LYS A O 1
ATOM 1027 N N . LEU A 1 125 ? 17.597 5.117 -6.004 1.00 89.75 125 LEU A N 1
ATOM 1028 C CA . LEU A 1 125 ? 16.165 5.425 -5.923 1.00 89.75 125 LEU A CA 1
ATOM 1029 C C . LEU A 1 125 ? 15.397 4.324 -5.187 1.00 89.75 125 LEU A C 1
ATOM 1031 O O . LEU A 1 125 ? 14.511 4.629 -4.397 1.00 89.75 125 LEU A O 1
ATOM 1035 N N . SER A 1 126 ? 15.787 3.060 -5.367 1.00 91.31 126 SER A N 1
ATOM 1036 C CA . SER A 1 126 ? 15.181 1.937 -4.650 1.00 91.31 126 SER A CA 1
ATOM 1037 C C . SER A 1 126 ? 15.404 2.012 -3.135 1.00 91.31 126 SER A C 1
ATOM 1039 O O . SER A 1 126 ? 14.511 1.654 -2.372 1.00 91.31 126 SER A O 1
ATOM 1041 N N . ASP A 1 127 ? 16.546 2.543 -2.682 1.00 92.19 127 ASP A N 1
ATOM 1042 C CA . ASP A 1 127 ? 16.822 2.757 -1.258 1.00 92.19 127 ASP A CA 1
ATOM 1043 C C . ASP A 1 127 ? 15.962 3.876 -0.662 1.00 92.19 127 ASP A C 1
ATOM 1045 O O . ASP A 1 127 ? 15.534 3.779 0.490 1.00 92.19 127 ASP A O 1
ATOM 1049 N N . ILE A 1 128 ? 15.692 4.933 -1.437 1.00 91.06 128 ILE A N 1
ATOM 1050 C CA . ILE A 1 128 ? 14.767 6.006 -1.042 1.00 91.06 128 ILE A CA 1
ATOM 1051 C C . ILE A 1 128 ? 13.352 5.435 -0.952 1.00 91.06 128 ILE A C 1
ATOM 1053 O O . ILE A 1 128 ? 12.738 5.482 0.111 1.00 91.06 128 ILE A O 1
ATOM 1057 N N . ALA A 1 129 ? 12.901 4.776 -2.020 1.00 90.38 129 ALA A N 1
ATOM 1058 C CA . ALA A 1 129 ? 11.593 4.140 -2.090 1.00 90.38 129 ALA A CA 1
ATOM 1059 C C . ALA A 1 129 ? 11.364 3.154 -0.935 1.00 90.38 129 ALA A C 1
ATOM 1061 O O . ALA A 1 129 ? 10.293 3.118 -0.330 1.00 90.38 129 ALA A O 1
ATOM 1062 N N . LYS A 1 130 ? 12.392 2.378 -0.576 1.00 92.25 130 LYS A N 1
ATOM 1063 C CA . LYS A 1 130 ? 12.333 1.455 0.555 1.00 92.25 130 LYS A CA 1
ATOM 1064 C C . LYS A 1 130 ? 12.093 2.174 1.880 1.00 92.25 130 LYS A C 1
ATOM 1066 O O . LYS A 1 130 ? 11.277 1.701 2.669 1.00 92.25 130 LYS A O 1
ATOM 1071 N N . LYS A 1 131 ? 12.778 3.293 2.129 1.00 91.56 131 LYS A N 1
ATOM 1072 C CA . LYS A 1 131 ? 12.582 4.088 3.351 1.00 91.56 131 LYS A CA 1
ATOM 1073 C C . LYS A 1 131 ? 11.168 4.656 3.428 1.00 91.56 131 LYS A C 1
ATOM 1075 O O . LYS A 1 131 ? 10.572 4.600 4.500 1.00 91.56 131 LYS A O 1
ATOM 1080 N N . ASP A 1 132 ? 10.614 5.124 2.313 1.00 90.56 132 ASP A N 1
ATOM 1081 C CA . ASP A 1 132 ? 9.252 5.668 2.294 1.00 90.56 132 ASP A CA 1
ATOM 1082 C C . ASP A 1 132 ? 8.196 4.590 2.519 1.00 90.56 132 ASP A C 1
ATOM 1084 O O . ASP A 1 132 ? 7.265 4.792 3.296 1.00 90.56 132 ASP A O 1
ATOM 1088 N N . VAL A 1 133 ? 8.359 3.409 1.913 1.00 91.50 133 VAL A N 1
ATOM 1089 C CA . VAL A 1 133 ? 7.464 2.268 2.162 1.00 91.50 133 VAL A CA 1
ATOM 1090 C C . VAL A 1 133 ? 7.548 1.817 3.623 1.00 91.50 133 VAL A C 1
ATOM 1092 O O . VAL A 1 133 ? 6.525 1.514 4.241 1.00 91.50 133 VAL A O 1
ATOM 1095 N N . GLU A 1 134 ? 8.745 1.788 4.212 1.00 91.38 134 GLU A N 1
ATOM 1096 C CA . GLU A 1 134 ? 8.922 1.472 5.633 1.00 91.38 134 GLU A CA 1
ATOM 1097 C C . GLU A 1 134 ? 8.264 2.523 6.543 1.00 91.38 134 GLU A C 1
ATOM 1099 O O . GLU A 1 134 ? 7.558 2.150 7.484 1.00 91.38 134 GLU A O 1
ATOM 1104 N N . ALA A 1 135 ? 8.427 3.815 6.244 1.00 90.81 135 ALA A N 1
ATOM 1105 C CA . ALA A 1 135 ? 7.792 4.908 6.979 1.00 90.81 135 ALA A CA 1
ATOM 1106 C C . ALA A 1 135 ? 6.259 4.853 6.880 1.00 90.81 135 ALA A C 1
ATOM 1108 O O . ALA A 1 135 ? 5.575 4.922 7.903 1.00 90.81 135 ALA A O 1
ATOM 1109 N N . TYR A 1 136 ? 5.724 4.635 5.678 1.00 90.12 136 TYR A N 1
ATOM 1110 C CA . TYR A 1 136 ? 4.295 4.451 5.425 1.00 90.12 136 TYR A CA 1
ATOM 1111 C C . TYR A 1 136 ? 3.719 3.276 6.223 1.00 90.12 136 TYR A C 1
ATOM 1113 O O . TYR A 1 136 ? 2.704 3.404 6.911 1.00 90.12 136 TYR A O 1
ATOM 1121 N N . ASN A 1 137 ? 4.397 2.127 6.195 1.00 90.31 137 ASN A N 1
ATOM 1122 C CA . ASN A 1 137 ? 3.983 0.955 6.959 1.00 90.31 137 ASN A CA 1
ATOM 1123 C C . ASN A 1 137 ? 4.026 1.217 8.470 1.00 90.31 137 ASN A C 1
ATOM 1125 O O . ASN A 1 137 ? 3.128 0.788 9.197 1.00 90.31 137 ASN A O 1
ATOM 1129 N N . HIS A 1 138 ? 5.035 1.945 8.951 1.00 91.62 138 HIS A N 1
ATOM 1130 C CA . HIS A 1 138 ? 5.135 2.319 10.357 1.00 91.62 138 HIS A CA 1
ATOM 1131 C C . HIS A 1 138 ? 4.005 3.269 10.788 1.00 91.62 138 HIS A C 1
ATOM 1133 O O . HIS A 1 138 ? 3.392 3.049 11.837 1.00 91.62 138 HIS A O 1
ATOM 1139 N N . GLU A 1 139 ? 3.675 4.278 9.973 1.00 89.81 139 GLU A N 1
ATOM 1140 C CA . GLU A 1 139 ? 2.545 5.178 10.231 1.00 89.81 139 GLU A CA 1
ATOM 1141 C C . GLU A 1 139 ? 1.222 4.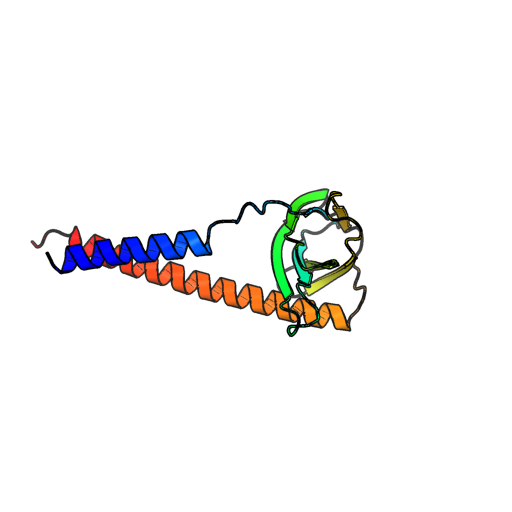407 10.263 1.00 89.81 139 GLU A C 1
ATOM 1143 O O . GLU A 1 139 ? 0.438 4.580 11.197 1.00 89.81 139 GLU A O 1
ATOM 1148 N N . ASN A 1 140 ? 0.996 3.493 9.317 1.00 88.62 140 ASN A N 1
ATOM 1149 C CA . ASN A 1 140 ? -0.210 2.667 9.290 1.00 88.62 140 ASN A CA 1
ATOM 1150 C C . ASN A 1 140 ? -0.343 1.763 10.518 1.00 88.62 140 ASN A C 1
ATOM 1152 O O . ASN A 1 140 ? -1.433 1.652 11.079 1.00 88.62 140 ASN A O 1
ATOM 1156 N N . ILE A 1 141 ? 0.751 1.150 10.983 1.00 91.31 141 ILE A N 1
ATOM 1157 C CA . ILE A 1 141 ? 0.742 0.363 12.225 1.00 91.31 141 ILE A CA 1
ATOM 1158 C C . ILE A 1 141 ? 0.381 1.260 13.410 1.00 91.31 141 ILE A C 1
ATOM 1160 O O . ILE A 1 141 ? -0.487 0.907 14.209 1.00 91.31 141 ILE A O 1
ATOM 1164 N N . LYS A 1 142 ? 1.002 2.441 13.511 1.00 93.25 142 LYS A N 1
ATOM 1165 C CA . LYS A 1 142 ? 0.708 3.412 14.569 1.00 93.25 142 LYS A CA 1
ATOM 1166 C C . LYS A 1 142 ? -0.766 3.826 14.544 1.00 93.25 142 LYS A C 1
ATOM 1168 O O . LYS A 1 142 ? -1.411 3.812 15.588 1.00 93.25 142 LYS A O 1
ATOM 1173 N N . LEU A 1 143 ? -1.311 4.157 13.374 1.00 90.00 143 LEU A N 1
ATOM 1174 C CA . LEU A 1 143 ? -2.726 4.497 13.198 1.00 90.00 143 LEU A CA 1
ATOM 1175 C C . LEU A 1 143 ? -3.643 3.336 13.595 1.00 90.00 143 LEU A C 1
ATOM 1177 O O . LEU A 1 143 ? -4.620 3.559 14.304 1.00 90.00 143 LEU A O 1
ATOM 1181 N N . GLY A 1 144 ? -3.306 2.103 13.211 1.00 90.19 144 GLY A N 1
ATOM 1182 C CA . GLY A 1 144 ? -4.051 0.907 13.606 1.00 90.19 144 GLY A CA 1
ATOM 1183 C C . GLY A 1 144 ? -4.099 0.710 15.125 1.00 90.19 144 GLY A C 1
ATOM 1184 O O . GLY A 1 144 ? -5.151 0.357 15.664 1.00 90.19 144 GLY A O 1
ATOM 1185 N N . ILE A 1 145 ? -2.997 1.000 15.828 1.00 93.81 145 ILE A N 1
ATOM 1186 C CA . ILE A 1 145 ? -2.944 0.980 17.298 1.00 93.81 145 ILE A CA 1
ATOM 1187 C C . ILE A 1 145 ? -3.877 2.045 17.886 1.00 93.81 145 ILE A C 1
ATOM 1189 O O . ILE A 1 145 ? -4.680 1.714 18.756 1.00 93.81 145 ILE A O 1
ATOM 1193 N N . TRP A 1 146 ? -3.815 3.291 17.398 1.00 91.88 146 TRP A N 1
ATOM 1194 C CA . TRP A 1 146 ? -4.691 4.376 17.867 1.00 91.88 146 TRP A CA 1
ATOM 1195 C C . TRP A 1 146 ? -6.169 4.044 17.675 1.00 91.88 146 TRP A C 1
ATOM 1197 O O . TRP A 1 146 ? -6.934 4.091 18.632 1.00 91.88 146 TRP A O 1
ATOM 1207 N N . VAL A 1 147 ? -6.547 3.605 16.472 1.00 91.06 147 VAL A N 1
ATOM 1208 C CA . 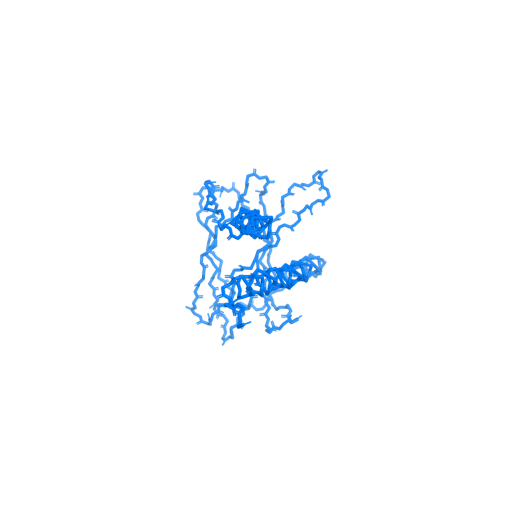VAL A 1 147 ? -7.925 3.207 16.155 1.00 91.06 147 VAL A CA 1
ATOM 1209 C C . VAL A 1 147 ? -8.399 2.078 17.074 1.00 91.06 147 VAL A C 1
ATOM 1211 O O . VAL A 1 147 ? -9.508 2.132 17.600 1.00 91.06 147 VAL A O 1
ATOM 1214 N N . SER A 1 148 ? -7.561 1.063 17.302 1.00 93.88 148 SER A N 1
ATOM 1215 C CA . SER A 1 148 ? -7.910 -0.069 18.170 1.00 93.88 148 SER A CA 1
ATOM 1216 C C . SER A 1 148 ? -8.081 0.354 19.631 1.00 93.88 148 SER A C 1
ATOM 1218 O O . SER A 1 148 ? -9.012 -0.102 20.297 1.00 93.88 148 SER A O 1
ATOM 1220 N N . LEU A 1 149 ? -7.209 1.235 20.133 1.00 94.31 149 LEU A N 1
ATOM 1221 C CA . LEU A 1 149 ? -7.284 1.756 21.497 1.00 94.31 149 LEU A CA 1
ATOM 1222 C C . LEU A 1 149 ? -8.536 2.621 21.699 1.00 94.31 149 LEU A C 1
ATOM 1224 O O . LEU A 1 149 ? -9.235 2.458 22.698 1.00 94.31 149 LEU A O 1
ATOM 1228 N N . ASP A 1 150 ? -8.856 3.483 20.734 1.00 91.44 150 ASP A N 1
ATOM 1229 C CA . ASP A 1 150 ? -10.059 4.315 20.764 1.00 91.44 150 ASP A CA 1
ATOM 1230 C C . ASP A 1 150 ? -11.330 3.459 20.746 1.00 91.44 150 ASP A C 1
ATOM 1232 O O . ASP A 1 150 ? -12.230 3.670 21.563 1.00 91.44 150 ASP A O 1
ATOM 1236 N N . PHE A 1 151 ? -11.390 2.431 19.892 1.00 92.19 151 PHE A N 1
ATOM 1237 C CA . PHE A 1 151 ? -12.504 1.482 19.897 1.00 92.19 151 PHE A CA 1
ATOM 1238 C C . PHE A 1 151 ? -12.636 0.751 21.231 1.00 92.19 151 PHE A C 1
ATOM 1240 O O . PHE A 1 151 ? -13.753 0.599 21.727 1.00 92.19 151 PHE A O 1
ATOM 1247 N N . LEU A 1 152 ? -11.524 0.330 21.840 1.00 94.50 152 LEU A N 1
ATOM 1248 C CA . LEU A 1 152 ? -11.537 -0.319 23.150 1.00 94.50 152 LEU A CA 1
ATOM 1249 C C . LEU A 1 152 ? -12.089 0.616 24.236 1.00 94.50 152 LEU A C 1
ATOM 1251 O O . LEU A 1 152 ? -12.924 0.201 25.043 1.00 94.50 152 LEU A O 1
ATOM 1255 N N . LEU A 1 153 ? -11.665 1.883 24.246 1.00 91.56 153 LEU A N 1
ATOM 1256 C CA . LEU A 1 153 ? -12.146 2.889 25.194 1.00 91.56 153 LEU A CA 1
ATOM 1257 C C . LEU A 1 153 ? -13.632 3.197 24.992 1.00 91.56 153 LEU A C 1
ATOM 1259 O O . LEU A 1 153 ? -14.382 3.261 25.971 1.00 91.56 153 LEU A O 1
ATOM 1263 N N . LEU A 1 154 ? -14.072 3.361 23.744 1.00 90.75 154 LEU A N 1
ATOM 1264 C CA . LEU A 1 154 ? -15.481 3.567 23.412 1.00 90.75 154 LEU A CA 1
ATOM 1265 C C . LEU A 1 154 ? -16.324 2.364 23.837 1.00 90.75 154 LEU A C 1
ATOM 1267 O O . LEU A 1 154 ? -17.340 2.541 24.508 1.00 90.75 154 LEU A O 1
ATOM 1271 N N . PHE A 1 155 ? -15.870 1.150 23.524 1.00 90.94 155 PHE A N 1
ATOM 1272 C CA . PHE A 1 155 ? -16.533 -0.089 23.912 1.00 90.94 155 PHE A CA 1
ATOM 1273 C C . PHE A 1 155 ? -16.675 -0.199 25.433 1.00 90.94 155 PHE A C 1
ATOM 1275 O O . PHE A 1 155 ? -17.777 -0.418 25.935 1.00 90.94 155 PHE A O 1
ATOM 1282 N N . LEU A 1 156 ? -15.592 0.020 26.184 1.00 91.19 156 LEU A N 1
ATOM 1283 C CA . LEU A 1 156 ? -15.611 -0.053 27.644 1.00 91.19 156 LEU A CA 1
ATOM 1284 C C . LEU A 1 156 ? -16.586 0.966 28.247 1.00 91.19 156 LEU A C 1
ATOM 1286 O O . LEU A 1 156 ? -17.379 0.628 29.128 1.00 91.19 156 LEU A O 1
ATOM 1290 N N . ASN A 1 157 ? -16.554 2.211 27.766 1.00 89.06 157 ASN A N 1
ATOM 1291 C CA . ASN A 1 157 ? -17.453 3.255 28.247 1.00 89.06 157 ASN A CA 1
ATOM 1292 C C . ASN A 1 157 ? -18.918 2.962 27.911 1.00 89.06 157 ASN A C 1
ATOM 1294 O O . ASN A 1 157 ? -19.788 3.217 28.745 1.00 89.06 157 ASN A O 1
ATOM 1298 N N . LEU A 1 158 ? -19.186 2.385 26.740 1.00 88.06 158 LEU A N 1
ATOM 1299 C CA . LEU A 1 158 ? -20.522 1.984 26.316 1.00 88.06 158 LEU A CA 1
ATOM 1300 C C . LEU A 1 158 ? -21.058 0.823 27.168 1.00 88.06 158 LEU A C 1
ATOM 1302 O O . LEU A 1 158 ? -22.161 0.911 27.706 1.00 88.06 158 LEU A O 1
ATOM 1306 N N . VAL A 1 159 ? -20.254 -0.222 27.388 1.00 90.06 159 VAL A N 1
ATOM 1307 C CA . VAL A 1 159 ? -20.618 -1.363 28.246 1.00 90.06 159 VAL A CA 1
ATOM 1308 C C . VAL A 1 159 ? -20.871 -0.917 29.685 1.00 90.06 159 VAL A C 1
ATOM 1310 O O . VAL A 1 159 ? -21.865 -1.318 30.286 1.00 90.06 159 VAL A O 1
ATOM 1313 N N . LEU A 1 160 ? -20.019 -0.055 30.248 1.00 86.50 160 LEU A N 1
ATOM 1314 C CA . LEU A 1 160 ? -20.206 0.468 31.606 1.00 86.50 160 LEU A CA 1
ATOM 1315 C C . LEU A 1 160 ? -21.457 1.345 31.753 1.00 86.50 160 LEU A C 1
ATOM 1317 O O . LEU A 1 160 ? -21.970 1.474 32.863 1.00 86.50 160 LEU A O 1
ATOM 1321 N N . LEU A 1 161 ? -21.923 1.964 30.668 1.00 83.94 161 LEU A N 1
ATOM 1322 C CA . LEU A 1 161 ? -23.144 2.768 30.648 1.00 83.94 161 LEU A CA 1
ATOM 1323 C C . LEU A 1 161 ? -24.398 1.888 30.556 1.00 83.94 161 LEU A C 1
ATOM 1325 O O . LEU A 1 161 ? -25.400 2.188 31.199 1.00 83.94 161 LEU A O 1
ATOM 1329 N N . LEU A 1 162 ? -24.322 0.789 29.799 1.00 84.31 162 LEU A N 1
ATOM 1330 C CA . LEU A 1 162 ? -25.399 -0.194 29.636 1.00 84.31 162 LEU A CA 1
ATOM 1331 C C . LEU A 1 162 ? -25.513 -1.172 30.814 1.00 84.31 162 LEU A C 1
ATOM 1333 O O . LEU A 1 162 ? -26.582 -1.734 31.058 1.00 84.31 162 LEU A O 1
ATOM 1337 N N . ARG A 1 163 ? -24.425 -1.392 31.559 1.00 83.44 163 ARG A N 1
ATOM 1338 C CA . ARG A 1 163 ? -24.429 -2.252 32.743 1.00 83.44 163 ARG A CA 1
ATOM 1339 C C . ARG A 1 163 ? -25.334 -1.634 33.811 1.00 83.44 163 ARG A C 1
ATOM 1341 O O . ARG A 1 163 ? -24.972 -0.643 34.443 1.00 83.44 163 ARG A O 1
ATOM 1348 N N . LYS A 1 164 ? -26.502 -2.245 34.050 1.00 63.44 164 LYS A N 1
ATOM 1349 C CA . LYS A 1 164 ? -27.357 -1.902 35.196 1.00 63.44 164 LYS A CA 1
ATOM 1350 C C . LYS A 1 164 ? -26.526 -2.013 36.477 1.00 63.44 164 LYS A C 1
ATOM 1352 O O . LYS A 1 164 ? -25.909 -3.053 36.721 1.00 63.44 164 LYS A O 1
ATOM 1357 N N . LYS A 1 165 ? -26.508 -0.951 37.289 1.00 64.81 165 LYS A N 1
ATOM 1358 C CA . LYS A 1 165 ? -26.100 -1.076 38.691 1.00 64.81 165 LYS A CA 1
ATOM 1359 C C . LYS A 1 165 ? -27.072 -2.073 39.327 1.00 64.81 165 LYS A C 1
ATOM 1361 O O . LYS A 1 165 ? -28.277 -1.832 39.289 1.00 64.81 165 LYS A O 1
ATOM 1366 N N . LYS A 1 166 ? -26.553 -3.214 39.783 1.00 49.66 166 LYS A N 1
ATOM 1367 C CA . LYS A 1 166 ? -27.254 -4.022 40.782 1.00 49.66 166 LYS A CA 1
ATOM 1368 C C . LYS A 1 166 ? -27.373 -3.199 42.057 1.00 49.66 166 LYS A C 1
ATOM 1370 O O . LYS A 1 166 ? -26.413 -2.437 42.322 1.00 49.66 166 LYS A O 1
#

Organism: NCBI:txid1685010

Secondary structure (DSSP, 8-state):
-HHHHHHHHHHHHHHHHHHHHH-----TTEEEEEEEE-SSS-EEEEEEEEE-TTTT-EEEEEEEEEEPTT-EEEEEEE-TT-SEEEEEEEETTTEEEEEEEEE-S-TTS-EEEEE-S-EES-HHHHHHHHHHHHHHHHHHHHHHHHHHHHHHHHHHHHHHHHS---

Radius of gyration: 20.66 Å; chains: 1; bounding box: 47×40×61 Å

Foldseek 3Di:
DVLVVVLVVLCVVLVVVCCVVVPPPPDDLWAKEKEFEQDQAWKWKKKWFQADPPPPTPTDIDTQGTAHHGGIGIDTHDDVRGQKMWMWIDDPDQRTQAIDIDGRPDSPDHHYHYDNGRDDPDPVVVVVVSVVVVVVVVVVVVVVVVSVVSVVVSVVSVVVVVDDDD

Sequence (166 aa):
MFRIATVVFSISIFTYWFVKKSAVGIVKDSLSLQVVNKLPQTLDFYVINNNDPDKNGILEAKHIGKIRPEYYRIEHLKMDKSNEYWIVGYLGKKNLVYFSQHSVPNKNIDQIIEVQNYINQSVKLSDIAKKDVEAYNHENIKLGIWVSLDFLLLFLNLVLLLRKKK

pLDDT: mean 85.34, std 11.27, range [47.59, 95.0]